Protein AF-A0A1H2LZJ9-F1 (afdb_monomer_lite)

Organism: NCBI:txid158898

Secondary structure (DSSP, 8-state):
--S--SSTT-----SSHHHHHHHHHHHHHHHHHHHTT---TT--PPPP----

Sequence (52 aa):
MWKPTQQPGLWFHGGNLHQSRHYSLYLALQLKARYEGLDTPVYGLAEVHHLS

Foldseek 3Di:
DLADEPDPPDDDQDDDPVSSVVCVVVSVVVVVCVVVVHDDPPHDYDDDDPPD

Radius of gyration: 12.68 Å; chains: 1; bounding box: 34×20×29 Å

Structure (mmCIF, N/CA/C/O backbone):
data_AF-A0A1H2LZJ9-F1
#
_entry.id   AF-A0A1H2LZJ9-F1
#
loop_
_atom_site.group_PDB
_atom_site.id
_atom_site.type_symbol
_atom_site.label_atom_id
_atom_site.label_alt_id
_atom_site.label_comp_id
_atom_site.label_asym_id
_atom_site.label_entity_id
_atom_site.label_seq_id
_atom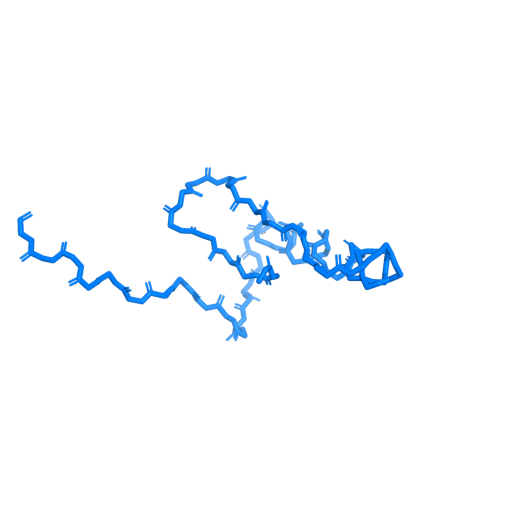_site.pdbx_PDB_ins_code
_atom_site.Cartn_x
_atom_site.Cartn_y
_atom_site.Cartn_z
_atom_site.occupancy
_atom_site.B_iso_or_equiv
_atom_site.auth_seq_id
_atom_site.auth_comp_id
_atom_site.auth_asym_id
_atom_site.auth_atom_id
_atom_site.pdbx_PDB_model_num
ATOM 1 N N . MET A 1 1 ? 1.482 1.772 -6.950 1.00 74.25 1 MET A N 1
ATOM 2 C CA . MET A 1 1 ? 1.369 0.305 -6.815 1.00 74.25 1 MET A CA 1
ATOM 3 C C . MET A 1 1 ? 1.098 -0.140 -5.382 1.00 74.25 1 MET A C 1
ATOM 5 O O . MET A 1 1 ? 0.238 -0.972 -5.193 1.00 74.25 1 MET A O 1
ATOM 9 N N . TRP A 1 2 ? 1.684 0.485 -4.361 1.00 81.38 2 TRP A N 1
ATOM 10 C CA . TRP A 1 2 ? 1.505 0.085 -2.951 1.00 81.38 2 TRP A CA 1
ATOM 11 C C . TRP A 1 2 ? 0.421 0.869 -2.195 1.00 81.38 2 TRP A C 1
ATOM 13 O O . TRP A 1 2 ? 0.588 1.204 -1.029 1.00 81.38 2 TRP A O 1
ATOM 23 N N . LYS A 1 3 ? -0.653 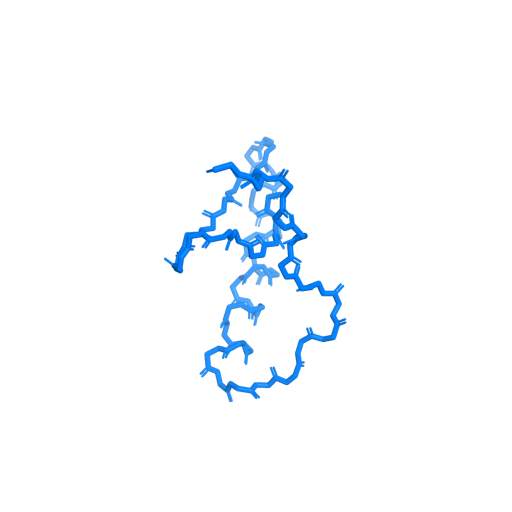1.246 -2.891 1.00 83.50 3 LYS A N 1
ATOM 24 C CA . LYS A 1 3 ? -1.791 1.985 -2.329 1.00 83.50 3 LYS A CA 1
ATOM 25 C C . LYS A 1 3 ? -3.082 1.238 -2.675 1.00 83.50 3 LYS A C 1
ATOM 27 O O . LYS A 1 3 ? -3.087 0.551 -3.702 1.00 83.50 3 LYS A O 1
ATOM 32 N N . PRO A 1 4 ? -4.151 1.394 -1.877 1.00 85.69 4 PRO A N 1
ATOM 33 C CA . PRO A 1 4 ? -5.452 0.832 -2.208 1.00 85.69 4 PRO A CA 1
ATOM 34 C C . PRO A 1 4 ? -5.910 1.286 -3.596 1.00 85.69 4 PRO A C 1
ATOM 36 O O . PRO A 1 4 ? -5.713 2.444 -3.975 1.00 85.69 4 PRO A O 1
ATOM 39 N N . THR A 1 5 ? -6.517 0.375 -4.349 1.00 88.00 5 THR A N 1
ATOM 40 C CA . THR A 1 5 ? -7.185 0.705 -5.612 1.00 88.00 5 THR A CA 1
ATOM 41 C C . THR A 1 5 ? -8.679 0.895 -5.370 1.00 88.00 5 THR A C 1
ATOM 43 O O . THR A 1 5 ? -9.200 0.454 -4.350 1.00 88.00 5 THR A O 1
ATOM 46 N N . GLN A 1 6 ? -9.381 1.520 -6.319 1.00 87.38 6 GLN A N 1
ATOM 47 C CA . GLN A 1 6 ? -10.842 1.671 -6.245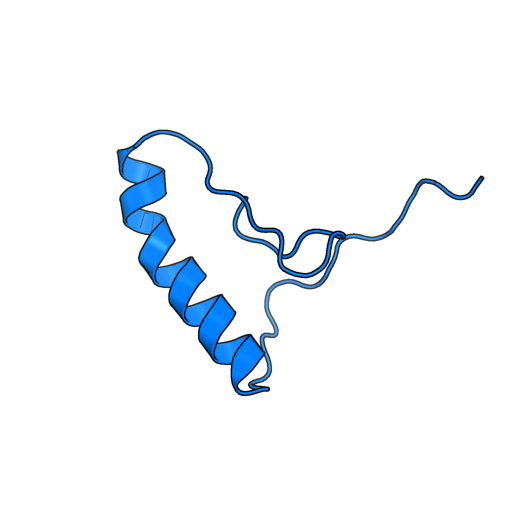 1.00 87.38 6 GLN A CA 1
ATOM 48 C C . GLN A 1 6 ? -11.590 0.328 -6.273 1.00 87.38 6 GLN A C 1
ATOM 50 O O . GLN A 1 6 ? -12.746 0.261 -5.872 1.00 87.38 6 GLN A O 1
ATOM 55 N N . GLN A 1 7 ? -10.948 -0.738 -6.759 1.00 88.00 7 GLN A N 1
ATOM 56 C CA . GLN A 1 7 ? -11.543 -2.067 -6.818 1.00 88.00 7 GLN A CA 1
ATOM 57 C C . GLN A 1 7 ? -11.311 -2.799 -5.485 1.00 88.00 7 GLN A C 1
ATOM 59 O O . GLN A 1 7 ? -10.153 -2.988 -5.090 1.00 88.00 7 GLN A O 1
ATOM 64 N N . PRO A 1 8 ? -12.374 -3.234 -4.781 1.00 87.25 8 PRO A N 1
ATOM 65 C CA . PRO A 1 8 ? -12.237 -3.927 -3.506 1.00 87.25 8 PRO A CA 1
ATOM 66 C C . PRO A 1 8 ? -11.337 -5.162 -3.617 1.00 87.25 8 PRO A C 1
ATOM 68 O O . PRO A 1 8 ? -11.501 -5.994 -4.505 1.00 87.25 8 PRO A O 1
ATOM 71 N N . GLY A 1 9 ? -10.368 -5.279 -2.708 1.00 87.06 9 GLY A N 1
ATOM 72 C CA . GLY A 1 9 ? -9.447 -6.420 -2.655 1.00 87.06 9 GLY A CA 1
ATOM 73 C C . GLY A 1 9 ? -8.361 -6.449 -3.739 1.00 87.06 9 GLY A C 1
ATOM 74 O O . GLY A 1 9 ? -7.499 -7.324 -3.689 1.00 87.06 9 GLY A O 1
ATOM 75 N N . LEU A 1 10 ? -8.335 -5.498 -4.677 1.00 89.31 10 LEU A N 1
ATOM 76 C CA . LEU A 1 10 ? -7.324 -5.451 -5.734 1.00 89.31 10 LEU A CA 1
ATOM 77 C C . LEU A 1 10 ? -6.125 -4.578 -5.338 1.00 89.31 10 LEU A C 1
ATOM 79 O O . LEU A 1 10 ? -6.275 -3.405 -4.985 1.00 89.31 10 LEU A O 1
ATOM 83 N N . TRP A 1 11 ? -4.924 -5.146 -5.472 1.00 88.38 11 TRP A N 1
ATOM 84 C CA . TRP A 1 11 ? -3.641 -4.497 -5.193 1.00 88.38 11 TRP A CA 1
ATOM 85 C C . TRP A 1 11 ? -2.616 -4.834 -6.272 1.00 88.38 11 TRP A C 1
ATOM 87 O O . TRP A 1 11 ? -2.639 -5.921 -6.846 1.00 88.38 11 TRP A O 1
ATOM 97 N N . PHE A 1 12 ? -1.684 -3.917 -6.526 1.00 87.19 12 PHE A N 1
ATOM 98 C CA . PHE A 1 12 ? -0.702 -4.073 -7.596 1.00 87.19 12 PHE A CA 1
ATOM 99 C C . PHE A 1 12 ? 0.728 -4.156 -7.062 1.00 87.19 12 PHE A C 1
ATOM 101 O O . PHE A 1 12 ? 1.134 -3.360 -6.221 1.00 87.19 12 PHE A O 1
ATOM 108 N N . HIS A 1 13 ? 1.527 -5.052 -7.641 1.00 88.62 13 HIS A N 1
ATOM 109 C CA . HIS A 1 13 ? 2.980 -5.051 -7.475 1.00 88.62 13 HIS A CA 1
ATOM 110 C C . HIS A 1 13 ? 3.638 -4.369 -8.668 1.00 88.62 13 HIS A C 1
ATOM 112 O O . HIS A 1 13 ? 3.201 -4.543 -9.803 1.00 88.62 13 HIS A O 1
ATOM 118 N N . GLY A 1 14 ? 4.641 -3.540 -8.395 1.00 86.75 14 GLY A N 1
ATOM 119 C CA . GLY A 1 14 ? 5.213 -2.640 -9.385 1.00 86.75 14 GLY A CA 1
ATOM 120 C C . GLY A 1 14 ? 6.718 -2.629 -9.415 1.00 86.75 14 GLY A C 1
ATOM 121 O O . GLY A 1 14 ? 7.367 -2.812 -8.386 1.00 86.75 14 GLY A O 1
ATOM 122 N N . GLY A 1 15 ? 7.245 -2.303 -10.591 1.00 90.38 15 GLY A N 1
ATOM 123 C CA . GLY A 1 15 ? 8.674 -2.164 -10.810 1.00 90.38 15 GLY A CA 1
ATOM 124 C C . GLY A 1 15 ? 9.354 -3.491 -11.123 1.00 90.38 15 GLY A C 1
ATOM 125 O O . GLY A 1 15 ? 8.721 -4.451 -11.558 1.00 90.38 15 GLY A O 1
ATOM 126 N N . ASN A 1 16 ? 10.669 -3.536 -10.932 1.00 94.31 16 ASN A N 1
ATOM 127 C CA . ASN A 1 16 ? 11.445 -4.744 -11.199 1.00 94.31 16 ASN A CA 1
ATOM 128 C C . ASN A 1 16 ? 11.290 -5.794 -10.078 1.00 94.31 16 ASN A C 1
ATOM 130 O O . ASN A 1 16 ? 10.686 -5.550 -9.028 1.00 94.31 16 ASN A O 1
ATOM 134 N N . LEU A 1 17 ? 11.871 -6.978 -10.293 1.00 93.81 17 LEU A N 1
ATOM 135 C CA . LEU A 1 17 ? 11.7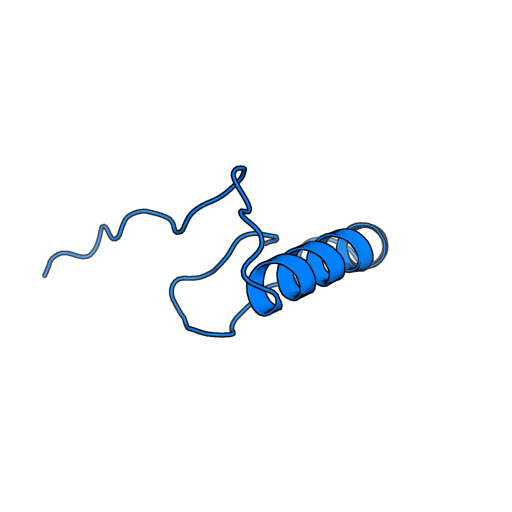99 -8.091 -9.343 1.00 93.81 17 LEU A CA 1
ATOM 136 C C . LEU A 1 17 ? 12.345 -7.727 -7.953 1.00 93.81 17 LEU A C 1
ATOM 138 O O . LEU A 1 17 ? 11.784 -8.143 -6.940 1.00 93.81 17 LEU A O 1
ATOM 142 N N . HIS A 1 18 ? 13.420 -6.939 -7.892 1.00 94.44 18 HIS A N 1
ATOM 143 C CA . HIS A 1 18 ? 14.022 -6.517 -6.629 1.00 94.44 18 HIS A CA 1
ATOM 144 C C . HIS A 1 18 ? 13.092 -5.58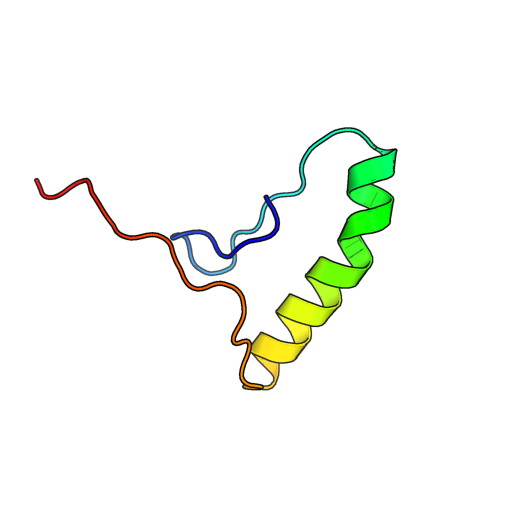4 -5.844 1.00 94.44 18 HIS A C 1
ATOM 146 O O . HIS A 1 18 ? 12.870 -5.795 -4.654 1.00 94.44 18 HIS A O 1
ATOM 152 N N . GLN A 1 19 ? 12.503 -4.590 -6.514 1.00 92.31 19 GLN A N 1
ATOM 153 C CA . GLN A 1 19 ? 11.525 -3.687 -5.905 1.00 92.31 19 GLN A CA 1
ATOM 154 C C . GLN A 1 19 ? 10.306 -4.459 -5.407 1.00 92.31 19 GLN A C 1
ATOM 156 O O . GLN A 1 19 ? 9.900 -4.278 -4.262 1.00 92.31 19 GLN A O 1
ATOM 161 N N . SER A 1 20 ? 9.773 -5.370 -6.224 1.00 93.31 20 SER A N 1
ATOM 162 C CA . SER A 1 20 ? 8.647 -6.214 -5.819 1.00 93.31 20 SER A CA 1
ATOM 163 C C . SER A 1 20 ? 8.979 -7.020 -4.562 1.00 93.31 20 SER A C 1
ATOM 165 O O . SER A 1 20 ? 8.230 -6.951 -3.594 1.00 93.31 20 SER A O 1
ATOM 167 N N . ARG A 1 21 ? 10.141 -7.691 -4.517 1.00 92.56 21 ARG A N 1
ATOM 168 C CA . ARG A 1 21 ? 10.599 -8.436 -3.330 1.00 92.56 21 ARG A CA 1
ATOM 169 C C . ARG A 1 21 ? 10.725 -7.560 -2.087 1.00 92.56 21 ARG A C 1
ATOM 171 O O . ARG A 1 21 ? 10.275 -7.961 -1.018 1.00 92.56 21 ARG A O 1
ATOM 178 N N . HIS A 1 22 ? 11.335 -6.386 -2.222 1.00 93.19 22 HIS A N 1
ATOM 179 C CA . HIS A 1 22 ? 11.545 -5.479 -1.097 1.00 93.19 22 HIS A CA 1
ATOM 180 C C . HIS A 1 22 ? 10.218 -4.937 -0.545 1.00 93.19 22 HIS A C 1
ATOM 182 O O . HIS A 1 22 ? 10.031 -4.872 0.668 1.00 93.19 22 HIS A O 1
ATOM 188 N N . TYR A 1 23 ? 9.270 -4.591 -1.422 1.00 92.62 23 TYR A N 1
ATOM 189 C CA . TYR A 1 23 ? 8.015 -3.960 -1.014 1.00 92.62 23 TYR A CA 1
ATOM 190 C C . TYR A 1 23 ? 6.901 -4.929 -0.601 1.00 92.62 23 TYR A C 1
ATOM 192 O O . TYR A 1 23 ? 5.982 -4.505 0.105 1.00 92.62 23 TYR A O 1
ATOM 200 N N . SER A 1 24 ? 6.988 -6.218 -0.948 1.00 92.31 24 SER A N 1
ATOM 201 C CA . SER A 1 24 ? 5.973 -7.213 -0.568 1.00 92.31 24 SER A CA 1
ATOM 202 C C . SER A 1 24 ? 5.742 -7.303 0.944 1.00 92.31 24 SER A C 1
ATOM 204 O O . SER A 1 24 ? 4.593 -7.416 1.365 1.00 92.31 24 SER A O 1
ATOM 206 N N . LEU A 1 25 ? 6.793 -7.203 1.771 1.00 92.19 25 LEU A N 1
ATOM 207 C CA . LEU A 1 25 ? 6.640 -7.243 3.232 1.00 92.19 25 LEU A CA 1
ATOM 208 C C . LEU A 1 25 ? 5.817 -6.054 3.745 1.00 92.19 25 LEU A C 1
ATOM 210 O O . LEU A 1 25 ? 4.877 -6.233 4.518 1.00 92.19 25 LEU A O 1
ATOM 214 N N . TYR A 1 26 ? 6.140 -4.844 3.290 1.00 90.75 26 TYR A N 1
ATOM 215 C CA . TYR A 1 26 ? 5.423 -3.638 3.700 1.00 90.75 26 TYR A CA 1
ATOM 216 C C . TYR A 1 26 ? 3.959 -3.678 3.259 1.00 90.75 26 TYR A C 1
ATOM 218 O O . TYR A 1 26 ? 3.075 -3.345 4.047 1.00 90.75 26 TYR A O 1
ATOM 226 N N . LEU A 1 27 ? 3.690 -4.137 2.033 1.00 89.88 27 LEU A N 1
ATOM 227 C CA . LEU A 1 27 ? 2.325 -4.312 1.547 1.00 89.88 27 LEU A CA 1
ATOM 228 C C . LEU A 1 27 ? 1.547 -5.330 2.399 1.00 89.88 27 LEU A C 1
ATOM 230 O O . LEU A 1 27 ? 0.412 -5.056 2.783 1.00 89.88 27 LEU A O 1
ATOM 234 N N . ALA A 1 28 ? 2.144 -6.477 2.732 1.00 92.25 28 ALA A N 1
ATOM 235 C CA . ALA A 1 28 ? 1.490 -7.495 3.555 1.00 92.25 28 ALA A CA 1
ATOM 236 C C . ALA A 1 28 ? 1.127 -6.965 4.953 1.00 92.25 28 ALA A C 1
ATOM 238 O O . ALA A 1 28 ? 0.021 -7.204 5.439 1.00 92.25 28 ALA A O 1
ATOM 239 N N . LEU A 1 29 ? 2.021 -6.190 5.576 1.00 92.25 29 LEU A N 1
ATOM 240 C CA . LEU A 1 29 ? 1.759 -5.557 6.870 1.00 92.25 29 LEU A CA 1
ATOM 241 C C . LEU A 1 29 ? 0.633 -4.519 6.786 1.00 92.25 29 LEU A C 1
ATOM 243 O O . LEU A 1 29 ? -0.236 -4.496 7.654 1.00 92.25 29 LEU A O 1
ATOM 247 N N . GLN A 1 30 ? 0.595 -3.706 5.726 1.00 88.94 30 GLN A N 1
ATOM 248 C CA . GLN A 1 30 ? -0.499 -2.756 5.495 1.00 88.94 30 GLN A CA 1
ATOM 249 C C . GLN A 1 30 ? -1.845 -3.466 5.325 1.00 88.94 30 GLN A C 1
ATOM 251 O O . GLN A 1 30 ? -2.841 -3.047 5.912 1.00 88.94 30 GLN A O 1
ATOM 256 N N . LEU A 1 31 ? -1.879 -4.549 4.544 1.00 89.56 31 LEU A N 1
ATOM 257 C CA . LEU A 1 31 ? -3.078 -5.364 4.351 1.00 89.56 31 LEU A CA 1
ATOM 258 C C . LEU A 1 31 ? -3.562 -5.967 5.668 1.00 89.56 31 LEU A C 1
ATOM 260 O O . LEU A 1 31 ? -4.751 -5.890 5.975 1.00 89.56 31 LEU A O 1
ATOM 264 N N . LYS A 1 32 ? -2.644 -6.520 6.468 1.00 93.62 32 LYS A N 1
ATOM 265 C CA . LYS A 1 32 ? -2.982 -7.092 7.772 1.00 93.62 32 LYS A CA 1
ATOM 266 C C . LYS A 1 32 ? -3.513 -6.033 8.735 1.00 93.62 32 LYS A C 1
ATOM 268 O O . LYS A 1 32 ? -4.535 -6.272 9.363 1.00 93.62 32 LYS A O 1
ATOM 273 N N . ALA A 1 33 ? -2.877 -4.865 8.811 1.00 92.00 33 ALA A N 1
ATOM 274 C CA . ALA A 1 33 ? -3.347 -3.766 9.652 1.00 92.00 33 ALA A CA 1
ATOM 275 C C . ALA A 1 33 ? -4.784 -3.354 9.298 1.00 92.00 33 ALA A C 1
ATOM 277 O O . ALA A 1 33 ? -5.626 -3.241 10.184 1.00 92.00 33 ALA A O 1
ATOM 278 N N . ARG A 1 34 ? -5.091 -3.230 7.999 1.00 88.69 34 ARG A N 1
ATOM 279 C CA . ARG A 1 34 ? -6.451 -2.933 7.520 1.00 88.69 34 ARG A CA 1
ATOM 280 C C . ARG A 1 34 ? -7.448 -4.041 7.854 1.00 88.69 34 ARG A C 1
ATOM 282 O O . ARG A 1 34 ? -8.574 -3.738 8.226 1.00 88.69 34 ARG A O 1
ATOM 289 N N . TYR A 1 35 ? -7.042 -5.304 7.725 1.00 90.81 35 TYR A N 1
ATOM 290 C CA . TYR A 1 35 ? -7.883 -6.452 8.070 1.00 90.81 35 TYR A CA 1
ATOM 291 C C . TYR A 1 35 ? -8.240 -6.482 9.564 1.00 90.81 35 TYR A C 1
ATOM 293 O O . TYR A 1 35 ? -9.368 -6.802 9.917 1.00 90.81 35 TYR A O 1
ATOM 301 N N . GLU A 1 36 ? -7.304 -6.096 10.432 1.00 95.50 36 GLU A N 1
ATOM 302 C CA . GLU A 1 36 ? -7.517 -5.983 11.883 1.00 95.50 36 GLU A CA 1
ATOM 303 C C . GLU A 1 36 ? -8.224 -4.680 12.303 1.00 95.50 36 GLU A C 1
ATOM 305 O O . GLU A 1 36 ? -8.429 -4.446 13.490 1.00 95.50 36 GLU A O 1
ATOM 310 N N . GLY A 1 37 ? -8.583 -3.805 11.356 1.00 90.75 37 GLY A N 1
ATOM 311 C CA . GLY A 1 37 ? -9.223 -2.522 11.657 1.00 90.75 37 GLY A CA 1
ATOM 312 C C . GLY A 1 37 ? -8.303 -1.503 12.339 1.00 90.75 37 GLY A C 1
ATOM 313 O O . GLY A 1 37 ? -8.795 -0.561 12.958 1.00 90.75 37 GLY A O 1
AT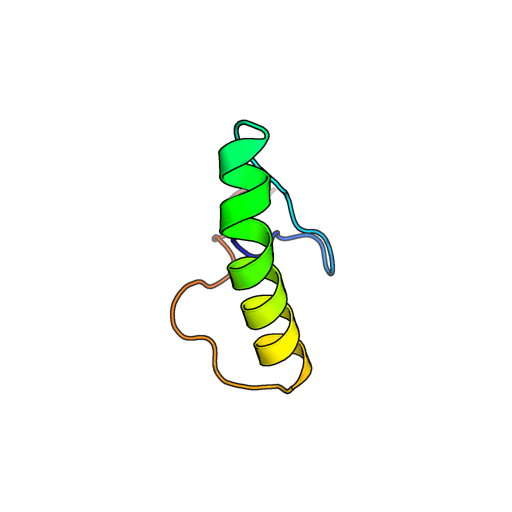OM 314 N N . LEU A 1 38 ? -6.980 -1.671 12.238 1.00 91.50 38 LEU A N 1
ATOM 315 C CA . LEU A 1 38 ? -6.021 -0.677 12.717 1.00 91.50 38 LEU A CA 1
ATOM 316 C C . LEU A 1 38 ? -6.055 0.557 11.813 1.00 91.50 38 LEU A C 1
ATOM 318 O O . LEU A 1 38 ? -6.114 0.438 10.586 1.00 91.50 38 LEU A O 1
ATOM 322 N N . ASP A 1 39 ? -5.964 1.740 12.418 1.00 84.81 39 ASP A N 1
ATOM 323 C CA . ASP A 1 39 ? -5.902 2.980 11.655 1.00 84.81 39 ASP A CA 1
ATOM 324 C C . ASP A 1 39 ? -4.615 3.023 10.813 1.00 84.81 39 ASP A C 1
ATOM 326 O O . ASP A 1 39 ? -3.504 2.824 11.315 1.00 84.81 39 ASP A O 1
ATOM 330 N N . THR A 1 40 ? -4.760 3.251 9.507 1.00 83.19 40 THR A N 1
ATOM 331 C CA . THR A 1 40 ? -3.635 3.345 8.566 1.00 83.19 40 THR A CA 1
ATOM 332 C C . THR A 1 40 ? -3.587 4.758 7.980 1.00 83.19 40 THR A C 1
ATOM 334 O O . THR A 1 40 ? -4.116 4.976 6.885 1.00 83.19 40 THR A O 1
ATOM 337 N N . PRO A 1 41 ? -2.942 5.723 8.663 1.00 70.19 41 PRO A N 1
ATOM 338 C CA . PRO A 1 41 ? -3.124 7.154 8.398 1.00 70.19 41 PRO A CA 1
ATOM 339 C C . PRO A 1 41 ? -2.466 7.655 7.104 1.00 70.19 41 PRO A C 1
ATOM 341 O O . PRO A 1 41 ? -2.640 8.807 6.723 1.00 70.19 41 PRO A O 1
ATOM 344 N N . VAL A 1 42 ? -1.668 6.825 6.424 1.00 66.31 42 VAL A N 1
ATOM 345 C CA . VAL A 1 42 ? -0.681 7.342 5.465 1.00 66.31 42 VAL A CA 1
ATOM 346 C C . VAL A 1 42 ? -1.206 7.407 4.025 1.00 66.31 42 VAL A C 1
ATOM 348 O O . VAL A 1 42 ? -0.751 8.267 3.282 1.00 66.31 42 VAL A O 1
ATOM 351 N N . TYR A 1 43 ? -2.186 6.586 3.610 1.00 69.19 43 TYR A N 1
ATOM 352 C CA . TYR A 1 43 ? -2.729 6.640 2.238 1.00 69.19 43 TYR A CA 1
ATOM 353 C C . TYR A 1 43 ? -4.186 6.148 2.131 1.00 69.19 43 TYR A C 1
ATOM 355 O O . TYR A 1 43 ? -4.473 4.955 2.293 1.00 69.19 43 TYR A O 1
ATOM 363 N N . GLY A 1 44 ? -5.091 7.077 1.809 1.00 72.44 44 GLY A N 1
ATOM 364 C CA . GLY A 1 44 ? -6.480 6.808 1.422 1.00 72.44 44 GLY A CA 1
ATOM 365 C C . GLY A 1 44 ? -6.637 6.454 -0.062 1.00 72.44 44 GLY A C 1
ATOM 366 O O . GLY A 1 44 ? -5.663 6.444 -0.822 1.00 72.44 44 GLY A O 1
ATOM 367 N N . LEU A 1 45 ? -7.875 6.152 -0.467 1.00 80.88 45 LEU A N 1
ATOM 368 C CA . LEU A 1 45 ? -8.235 6.016 -1.880 1.00 80.88 45 LEU A CA 1
ATOM 369 C C . LEU A 1 45 ? -8.064 7.361 -2.590 1.00 80.88 45 LEU A C 1
ATOM 371 O O . LEU A 1 45 ? -8.302 8.413 -2.002 1.00 80.88 45 LEU A O 1
ATOM 375 N N . ALA A 1 46 ? -7.635 7.317 -3.851 1.00 81.38 46 ALA A N 1
ATOM 376 C CA . ALA A 1 46 ? -7.627 8.511 -4.689 1.00 81.38 46 ALA A CA 1
ATOM 377 C C . ALA A 1 46 ? -9.062 9.022 -4.899 1.00 81.38 46 ALA A C 1
ATOM 379 O O . ALA A 1 46 ? -10.019 8.250 -4.822 1.00 81.38 46 ALA A O 1
ATOM 380 N N . GLU A 1 47 ? -9.217 10.308 -5.198 1.00 83.62 47 GLU A N 1
ATOM 381 C CA . GLU A 1 47 ? -10.518 10.850 -5.584 1.00 83.62 47 GLU A CA 1
ATOM 382 C C . GLU A 1 47 ? -10.976 10.273 -6.931 1.00 83.62 47 GLU A C 1
ATOM 384 O O . GLU A 1 47 ? -10.176 9.906 -7.799 1.00 83.62 47 GLU A O 1
ATOM 389 N N . VAL A 1 48 ? -12.293 10.153 -7.095 1.00 87.25 48 VAL A N 1
ATOM 390 C CA . VAL A 1 48 ? -12.913 9.706 -8.343 1.00 87.25 48 VAL A CA 1
ATOM 391 C C . VAL A 1 48 ? -13.154 10.929 -9.223 1.00 87.25 48 VAL A C 1
ATOM 393 O O . VAL A 1 48 ? -13.886 11.833 -8.835 1.00 87.25 48 VAL A O 1
ATOM 396 N N . HIS A 1 49 ? -12.553 10.955 -10.416 1.00 87.19 49 HIS A N 1
ATOM 397 C CA . HIS A 1 49 ? -12.665 12.091 -11.347 1.00 87.19 49 HIS A CA 1
ATOM 398 C C . HIS A 1 49 ? -13.572 11.832 -12.564 1.00 87.19 49 HIS A C 1
ATOM 400 O O . HIS A 1 49 ? -13.818 12.743 -13.348 1.00 87.19 49 HIS A O 1
ATOM 406 N N . HIS A 1 50 ? -14.076 10.610 -12.749 1.00 83.50 50 HIS A N 1
ATOM 407 C CA . HIS A 1 50 ? -14.998 10.257 -13.836 1.00 83.50 50 HIS A CA 1
ATOM 408 C C . HIS A 1 50 ? -16.449 10.429 -13.368 1.00 83.50 50 HIS A C 1
ATOM 410 O O . HIS A 1 50 ? -17.105 9.471 -12.968 1.00 83.50 50 HIS A O 1
ATOM 416 N N . LEU A 1 51 ? -16.909 11.683 -13.365 1.00 86.38 51 LEU A N 1
ATOM 417 C CA . LEU A 1 51 ? -18.264 12.096 -12.989 1.00 86.38 51 LEU A CA 1
ATOM 418 C C . LEU A 1 51 ? -19.124 12.236 -14.257 1.00 86.38 51 LEU A C 1
ATOM 420 O O . LEU A 1 51 ? -19.347 13.347 -14.737 1.00 86.38 51 LEU A O 1
ATOM 424 N N . SER A 1 52 ? -19.536 11.119 -14.852 1.00 76.19 52 SER A N 1
ATOM 425 C CA . SER A 1 52 ? -20.416 11.100 -16.032 1.00 76.19 52 SER A CA 1
ATOM 426 C C . SER A 1 52 ? -21.374 9.928 -15.982 1.00 76.19 52 SER A C 1
ATOM 428 O O . SER A 1 52 ? -20.852 8.808 -15.774 1.00 76.19 52 SER A O 1
#

pLDDT: mean 86.98, std 6.74, range [66.31, 95.5]